Protein AF-A0A847NX19-F1 (afdb_monomer_lite)

Foldseek 3Di:
DVVVLVVLVVVLLVLVLVLLLDQFPLSVLQSQLVSQLSVLCNLVVPDPDDDPVNPVSSVCSNCVRNPVVSVVVVVVVVVPPPPTGDPPPVDSVVSSVVSVVVVVVVVVVD

Sequence (110 aa):
MTNIINTLLVLILVLNFFSLGSSRIQSIIHTVAIQGVLLGFLPLLVHSHLNIWLLLASLTAIVIKGILIPNMMSRALRNVQIKKEVEPLIGIMPSLILGAIATTFALLFT

Secondary structure (DSSP, 8-state):
-HHHHHHHHHHHHHHHHHHHT---HHHHHHHHHHHHHHHHHHHHHH-SS--HHHHHHHHHHIIIIIIIHHHHHHHHHHH--S-S----SS-HHHHHHHHHHHHHHHHHT-

Structure (mmCIF, N/CA/C/O backbone):
data_AF-A0A847NX19-F1
#
_entry.id   AF-A0A847NX19-F1
#
loop_
_atom_site.group_PDB
_atom_site.id
_atom_site.type_symbol
_atom_site.label_atom_id
_atom_site.label_alt_id
_atom_site.label_comp_id
_atom_site.label_asym_id
_atom_site.label_entity_id
_atom_site.label_seq_id
_atom_site.pdbx_PDB_ins_code
_atom_site.Cartn_x
_atom_site.Cartn_y
_atom_site.Cartn_z
_atom_site.occupancy
_atom_site.B_iso_or_equiv
_atom_site.auth_seq_id
_atom_site.auth_comp_id
_atom_site.auth_asym_id
_atom_site.auth_atom_id
_atom_site.pdbx_PDB_model_num
ATOM 1 N N . MET A 1 1 ? 10.680 7.748 -17.659 1.00 58.81 1 MET A N 1
ATOM 2 C CA . MET A 1 1 ? 10.408 6.542 -16.842 1.00 58.81 1 MET A CA 1
ATOM 3 C C . MET A 1 1 ? 10.471 6.839 -15.346 1.00 58.81 1 MET A C 1
ATOM 5 O O . MET A 1 1 ? 9.568 6.436 -14.630 1.00 58.81 1 MET A O 1
ATOM 9 N N . THR A 1 2 ? 11.445 7.624 -14.877 1.00 73.56 2 THR A N 1
ATOM 10 C CA . THR A 1 2 ? 11.564 8.061 -13.470 1.00 73.56 2 THR A CA 1
ATOM 11 C C . THR A 1 2 ? 10.356 8.847 -12.941 1.00 73.56 2 THR A C 1
ATOM 13 O O . THR A 1 2 ? 9.921 8.593 -11.826 1.00 73.56 2 THR A O 1
ATOM 16 N N . ASN A 1 3 ? 9.743 9.727 -13.745 1.00 81.06 3 ASN A N 1
ATOM 17 C CA . ASN A 1 3 ? 8.560 10.492 -13.310 1.00 81.06 3 ASN A CA 1
ATOM 18 C C . ASN A 1 3 ? 7.369 9.600 -12.924 1.00 81.06 3 ASN A C 1
ATOM 20 O O . ASN A 1 3 ? 6.742 9.835 -11.900 1.00 81.06 3 ASN A O 1
ATOM 24 N N . ILE A 1 4 ? 7.091 8.547 -13.699 1.00 82.88 4 ILE A N 1
ATOM 25 C CA . ILE A 1 4 ? 5.994 7.604 -13.420 1.00 82.88 4 ILE A CA 1
ATOM 26 C C . ILE A 1 4 ? 6.262 6.801 -12.145 1.00 82.88 4 ILE A C 1
ATOM 28 O O . ILE A 1 4 ? 5.353 6.610 -11.342 1.00 82.88 4 ILE A O 1
ATOM 32 N N . ILE A 1 5 ? 7.512 6.382 -11.934 1.00 84.00 5 ILE A N 1
ATOM 33 C CA . ILE A 1 5 ? 7.937 5.694 -10.711 1.00 84.00 5 ILE A CA 1
ATOM 34 C C . ILE A 1 5 ? 7.763 6.613 -9.497 1.00 84.00 5 ILE A C 1
ATOM 36 O O . ILE A 1 5 ? 7.155 6.205 -8.512 1.00 84.00 5 ILE A O 1
ATOM 40 N N . ASN A 1 6 ? 8.209 7.869 -9.589 1.00 86.25 6 ASN A N 1
ATOM 41 C CA . ASN A 1 6 ? 8.060 8.845 -8.510 1.00 86.25 6 ASN A CA 1
ATOM 42 C C . ASN A 1 6 ? 6.585 9.121 -8.195 1.00 86.25 6 ASN A C 1
ATOM 44 O O . ASN A 1 6 ? 6.200 9.095 -7.030 1.00 86.25 6 ASN A O 1
ATOM 48 N N . THR A 1 7 ? 5.734 9.313 -9.209 1.00 86.81 7 THR A N 1
ATOM 49 C CA . THR A 1 7 ? 4.286 9.478 -9.006 1.00 86.81 7 THR A CA 1
ATOM 50 C C . THR A 1 7 ? 3.667 8.258 -8.326 1.00 86.81 7 THR A C 1
ATOM 52 O O . THR A 1 7 ? 2.855 8.414 -7.418 1.00 86.81 7 THR A O 1
ATOM 55 N N . LEU A 1 8 ? 4.065 7.045 -8.721 1.00 87.81 8 LEU A N 1
ATOM 56 C CA . LEU A 1 8 ? 3.566 5.809 -8.123 1.00 87.81 8 LEU A CA 1
ATOM 57 C C . LEU A 1 8 ? 4.009 5.663 -6.660 1.00 87.81 8 LEU A C 1
ATOM 59 O O . LEU A 1 8 ? 3.192 5.313 -5.812 1.00 87.81 8 LEU A O 1
ATOM 63 N N . LEU A 1 9 ? 5.266 5.985 -6.345 1.00 87.69 9 LEU A N 1
ATOM 64 C CA . LEU A 1 9 ? 5.782 5.981 -4.973 1.00 87.69 9 LEU A CA 1
ATOM 65 C C . LEU A 1 9 ? 5.070 7.016 -4.094 1.00 87.69 9 LEU A C 1
ATOM 67 O O . LEU A 1 9 ? 4.661 6.683 -2.983 1.00 87.69 9 LEU A O 1
ATOM 71 N N . VAL A 1 10 ? 4.848 8.233 -4.601 1.00 89.00 10 VAL A N 1
ATOM 72 C CA . VAL A 1 10 ? 4.068 9.264 -3.896 1.00 89.00 10 VAL A CA 1
ATOM 73 C C . VAL A 1 10 ? 2.632 8.793 -3.665 1.00 89.00 10 VAL A C 1
ATOM 75 O O . VAL A 1 10 ? 2.107 8.952 -2.567 1.00 89.00 10 VAL A O 1
ATOM 78 N N . LEU A 1 11 ? 2.001 8.154 -4.655 1.00 88.44 11 LEU A N 1
ATOM 79 C CA . LEU A 1 11 ? 0.655 7.602 -4.506 1.00 88.44 11 LEU A CA 1
ATOM 80 C C . LEU A 1 11 ? 0.605 6.509 -3.428 1.00 88.44 11 LEU A C 1
ATOM 82 O O . LEU A 1 11 ? -0.288 6.521 -2.583 1.00 88.44 11 LEU A O 1
ATOM 86 N N . ILE A 1 12 ? 1.576 5.591 -3.414 1.00 88.81 12 ILE A N 1
ATOM 87 C CA . ILE A 1 12 ? 1.699 4.553 -2.378 1.00 88.81 12 ILE A CA 1
ATOM 88 C C . ILE A 1 12 ? 1.889 5.189 -0.997 1.00 88.81 12 ILE A C 1
ATOM 90 O O . ILE A 1 12 ? 1.268 4.758 -0.026 1.00 88.81 12 ILE A O 1
ATOM 94 N N . LEU A 1 13 ? 2.705 6.237 -0.902 1.00 89.94 13 LEU A N 1
ATOM 95 C CA . LEU A 1 13 ? 2.924 6.982 0.333 1.00 89.94 13 LEU A CA 1
ATOM 96 C C . LEU A 1 13 ? 1.616 7.612 0.828 1.00 89.94 13 LEU A C 1
ATOM 98 O O . LEU A 1 13 ? 1.238 7.387 1.974 1.00 89.94 13 LEU A O 1
ATOM 102 N N . VAL A 1 14 ? 0.855 8.292 -0.034 1.00 87.88 14 VAL A N 1
ATOM 103 C CA . VAL A 1 14 ? -0.465 8.851 0.318 1.00 87.88 14 VAL A CA 1
ATOM 104 C C . VAL A 1 14 ? -1.436 7.761 0.786 1.00 87.88 14 VAL A C 1
ATOM 106 O O . VAL A 1 14 ? -2.130 7.945 1.787 1.00 87.88 14 VAL A O 1
ATOM 109 N N . LEU A 1 15 ? -1.455 6.599 0.123 1.00 86.62 15 LEU A N 1
ATOM 110 C CA . LEU A 1 15 ? -2.277 5.460 0.543 1.00 86.62 15 LEU A CA 1
ATOM 111 C C . LEU A 1 15 ? -1.883 4.944 1.940 1.00 86.62 15 LEU A C 1
ATOM 113 O O . LEU A 1 15 ? -2.754 4.489 2.680 1.00 86.62 15 LEU A O 1
ATOM 117 N N . ASN A 1 16 ? -0.610 5.033 2.338 1.00 86.50 16 ASN A N 1
ATOM 118 C CA . ASN A 1 16 ? -0.184 4.670 3.693 1.00 86.50 16 ASN A CA 1
ATOM 119 C C . ASN A 1 16 ? -0.740 5.634 4.746 1.00 86.50 16 ASN A C 1
ATOM 121 O O . ASN A 1 16 ? -1.300 5.181 5.744 1.00 86.50 16 ASN A O 1
ATOM 125 N N . PHE A 1 17 ? -0.688 6.945 4.501 1.00 85.75 17 PHE A N 1
ATOM 126 C CA . PHE A 1 17 ? -1.312 7.929 5.396 1.00 85.75 17 PHE A CA 1
ATOM 127 C C . PHE A 1 17 ? -2.830 7.754 5.476 1.00 85.75 17 PHE A C 1
ATOM 129 O O . PHE A 1 17 ? -3.401 7.822 6.564 1.00 85.75 17 PHE A O 1
ATOM 136 N N . PHE A 1 18 ? -3.484 7.454 4.351 1.00 83.50 18 PHE A N 1
ATOM 137 C CA . PHE A 1 18 ? -4.914 7.143 4.332 1.00 83.50 18 PHE A CA 1
ATOM 138 C C . PHE A 1 18 ? -5.245 5.904 5.176 1.00 83.50 18 PHE A C 1
ATOM 140 O O . PHE A 1 18 ? -6.234 5.892 5.909 1.00 83.50 18 PHE A O 1
ATOM 147 N N . SER A 1 19 ? -4.392 4.878 5.123 1.00 81.94 19 SER A N 1
ATOM 148 C CA . SER A 1 19 ? -4.540 3.679 5.947 1.00 81.94 19 SER A CA 1
ATOM 149 C C . SER A 1 19 ? -4.391 3.973 7.444 1.00 81.94 19 SER A C 1
ATOM 151 O O . SER A 1 19 ? -5.139 3.405 8.233 1.00 81.94 19 SER A O 1
ATOM 153 N N . LEU A 1 20 ? -3.469 4.859 7.840 1.00 81.75 20 LEU A N 1
ATOM 154 C CA . LEU A 1 20 ? -3.292 5.288 9.239 1.00 81.75 20 LEU A CA 1
ATOM 155 C C . LEU A 1 20 ? -4.481 6.118 9.746 1.00 81.75 20 LEU A C 1
ATOM 157 O O . LEU A 1 20 ? -4.860 6.027 10.911 1.00 81.75 20 LEU A O 1
ATOM 161 N N . GLY A 1 21 ? -5.093 6.907 8.858 1.00 77.62 21 GLY A N 1
ATOM 162 C CA . GLY A 1 21 ? -6.286 7.704 9.147 1.00 77.62 21 GLY A CA 1
ATOM 163 C C . GLY A 1 21 ? -7.585 6.898 9.261 1.00 77.62 21 GLY A C 1
ATOM 164 O O . GLY A 1 21 ? -8.608 7.447 9.670 1.00 77.62 21 GLY A O 1
ATOM 165 N N . SER A 1 22 ? -7.580 5.614 8.886 1.00 77.56 22 SER A N 1
ATOM 166 C CA . SER A 1 22 ? -8.784 4.786 8.833 1.00 77.56 22 SER A CA 1
ATOM 167 C C . SER A 1 22 ? -8.899 3.859 10.041 1.00 77.56 22 SER A C 1
ATOM 169 O O . SER A 1 22 ? -8.088 2.963 10.230 1.00 77.56 22 SER A O 1
ATOM 171 N N . SER A 1 23 ? -9.974 3.986 10.820 1.00 69.12 23 SER A N 1
ATOM 172 C CA . SER A 1 23 ? -10.276 3.058 11.929 1.00 69.12 23 SER A CA 1
ATOM 173 C C . SER A 1 23 ? -10.926 1.746 11.474 1.00 69.12 23 SER A C 1
ATOM 175 O O . SER A 1 23 ? -11.217 0.867 12.283 1.00 69.12 23 SER A O 1
ATOM 177 N N . ARG A 1 24 ? -11.210 1.595 10.175 1.00 74.19 24 ARG A N 1
ATOM 178 C CA . ARG A 1 24 ? -11.916 0.425 9.641 1.00 74.19 24 ARG A CA 1
ATOM 179 C C . ARG A 1 24 ? -10.917 -0.548 9.035 1.00 74.19 24 ARG A C 1
ATOM 181 O O . ARG A 1 24 ? -10.393 -0.304 7.950 1.00 74.19 24 ARG A O 1
ATOM 188 N N . ILE A 1 25 ? -10.765 -1.712 9.665 1.00 73.12 25 ILE A N 1
ATOM 189 C CA . ILE A 1 25 ? -9.904 -2.810 9.185 1.00 73.12 25 ILE A CA 1
ATOM 190 C C . ILE A 1 25 ? -10.191 -3.150 7.716 1.00 73.12 25 ILE A C 1
ATOM 192 O O . ILE A 1 25 ? -9.277 -3.374 6.932 1.00 73.12 25 ILE A O 1
ATOM 196 N N . GLN A 1 26 ? -11.460 -3.125 7.303 1.00 74.62 26 GLN A N 1
ATOM 197 C CA . GLN A 1 26 ? -11.841 -3.429 5.923 1.00 74.62 26 GLN A CA 1
ATOM 198 C C . GLN A 1 26 ? -11.313 -2.396 4.909 1.00 74.62 26 GLN A C 1
ATOM 200 O O . GLN A 1 26 ? -10.921 -2.767 3.805 1.00 74.62 26 GLN A O 1
ATOM 205 N N . SER A 1 27 ? -11.246 -1.117 5.294 1.00 76.44 27 SER A N 1
ATOM 206 C CA . SER A 1 27 ? -10.668 -0.052 4.464 1.00 76.44 27 SER A CA 1
ATOM 207 C C . SER A 1 27 ? -9.149 -0.192 4.362 1.00 76.44 27 SER A C 1
ATOM 209 O O . SER A 1 27 ? -8.583 -0.008 3.285 1.00 76.44 27 SER A O 1
ATOM 211 N N . ILE A 1 28 ? -8.496 -0.574 5.463 1.00 79.62 28 ILE A N 1
ATOM 212 C CA . ILE A 1 28 ? -7.059 -0.868 5.505 1.00 79.62 28 ILE A CA 1
ATOM 213 C C . ILE A 1 28 ? -6.734 -2.044 4.576 1.00 79.62 28 ILE A C 1
ATOM 215 O O . ILE A 1 28 ? -5.861 -1.923 3.723 1.00 79.62 28 ILE A O 1
ATOM 219 N N . ILE A 1 29 ? -7.488 -3.147 4.663 1.00 81.50 29 ILE A N 1
ATOM 220 C CA . ILE A 1 29 ? -7.299 -4.332 3.810 1.00 81.50 29 ILE A CA 1
ATOM 221 C C . ILE A 1 29 ? -7.390 -3.965 2.322 1.00 81.50 29 ILE A C 1
ATOM 223 O O . ILE A 1 29 ? -6.520 -4.354 1.545 1.00 81.50 29 ILE A O 1
ATOM 227 N N . HIS A 1 30 ? -8.404 -3.193 1.916 1.00 82.44 30 HIS A N 1
ATOM 228 C CA . HIS A 1 30 ? -8.536 -2.751 0.524 1.00 82.44 30 HIS A CA 1
ATOM 229 C C . HIS A 1 30 ? -7.395 -1.824 0.088 1.00 82.44 30 HIS A C 1
ATOM 231 O O . HIS A 1 30 ? -6.867 -1.976 -1.012 1.00 82.44 30 HIS A O 1
ATOM 237 N N . THR A 1 31 ? -6.987 -0.896 0.954 1.00 83.88 31 THR A N 1
ATOM 238 C CA . THR A 1 31 ? -5.888 0.039 0.671 1.00 83.88 31 THR A CA 1
ATOM 239 C C . THR A 1 31 ? -4.569 -0.711 0.477 1.00 83.88 31 THR A C 1
ATOM 241 O O . THR A 1 31 ? -3.863 -0.479 -0.503 1.00 83.88 31 THR A O 1
ATOM 244 N N . VAL A 1 32 ? -4.268 -1.675 1.351 1.00 83.12 32 VAL A N 1
ATOM 245 C CA . VAL A 1 32 ? -3.071 -2.523 1.265 1.00 83.12 32 VAL A CA 1
ATOM 246 C C . VAL A 1 32 ? -3.117 -3.443 0.043 1.00 83.12 32 VAL A C 1
ATOM 248 O O . VAL A 1 32 ? -2.086 -3.640 -0.598 1.00 83.12 32 VAL A O 1
ATOM 251 N N . ALA A 1 33 ? -4.291 -3.962 -0.335 1.00 85.69 33 ALA A N 1
ATOM 252 C CA . ALA A 1 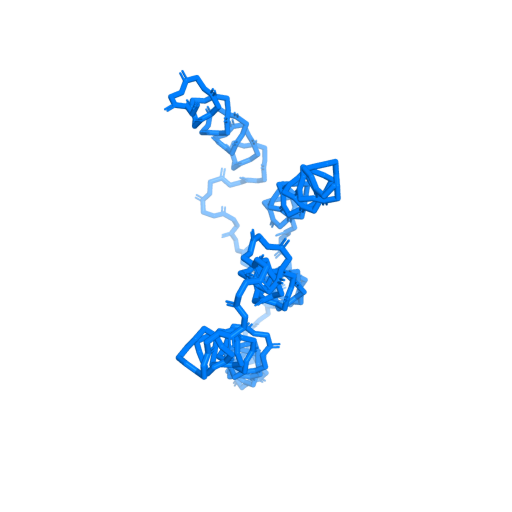33 ? -4.450 -4.752 -1.557 1.00 85.69 33 ALA A CA 1
ATOM 253 C C . ALA A 1 33 ? -4.080 -3.935 -2.805 1.00 85.69 33 ALA A C 1
ATOM 255 O O . ALA A 1 33 ? -3.271 -4.376 -3.621 1.00 85.69 33 ALA A O 1
ATOM 256 N N . ILE A 1 34 ? -4.619 -2.715 -2.914 1.00 85.06 34 ILE A N 1
ATOM 257 C CA . ILE A 1 34 ? -4.322 -1.789 -4.014 1.00 85.06 34 ILE A CA 1
ATOM 258 C C . ILE A 1 34 ? -2.824 -1.459 -4.038 1.00 85.06 34 ILE A C 1
ATOM 260 O O . ILE A 1 34 ? -2.192 -1.553 -5.091 1.00 85.06 34 ILE A O 1
ATOM 264 N N . GLN A 1 35 ? -2.228 -1.154 -2.880 1.00 86.44 35 GLN A N 1
ATOM 265 C CA . GLN A 1 35 ? -0.786 -0.917 -2.776 1.00 86.44 35 GLN A CA 1
ATOM 266 C C . GLN A 1 35 ? 0.046 -2.136 -3.195 1.00 86.44 35 GLN A C 1
ATOM 268 O O . GLN A 1 35 ? 1.059 -1.978 -3.871 1.00 86.44 35 GLN A O 1
ATOM 273 N N . GLY A 1 36 ? -0.367 -3.348 -2.820 1.00 84.31 36 GLY A N 1
ATOM 274 C CA . GLY A 1 36 ? 0.315 -4.589 -3.183 1.00 84.31 36 GLY A CA 1
ATOM 275 C C . GLY A 1 36 ? 0.368 -4.808 -4.693 1.00 84.31 36 GLY A C 1
ATOM 276 O O . GLY A 1 36 ? 1.411 -5.193 -5.220 1.00 84.31 36 GLY A O 1
ATOM 277 N N . VAL A 1 37 ? -0.726 -4.496 -5.393 1.00 86.31 37 VAL A N 1
ATOM 278 C CA . VAL A 1 37 ? -0.777 -4.529 -6.860 1.00 86.31 37 VAL A CA 1
ATOM 279 C C . VAL A 1 37 ? 0.149 -3.463 -7.455 1.00 86.31 37 VAL A C 1
ATOM 281 O O . VAL A 1 37 ? 0.999 -3.796 -8.276 1.00 86.31 37 VAL A O 1
ATOM 284 N N . LEU A 1 38 ? 0.043 -2.207 -7.002 1.00 84.88 38 LEU A N 1
ATOM 285 C CA . LEU A 1 38 ? 0.887 -1.092 -7.464 1.00 84.88 38 LEU A CA 1
ATOM 286 C C . LEU A 1 38 ? 2.386 -1.396 -7.304 1.00 84.88 38 LEU A C 1
ATOM 288 O O . LEU A 1 38 ? 3.156 -1.241 -8.250 1.00 84.88 38 LEU A O 1
ATOM 292 N N . LEU A 1 39 ? 2.797 -1.882 -6.129 1.00 84.31 39 LEU A N 1
ATOM 293 C CA . LEU A 1 39 ? 4.182 -2.266 -5.844 1.00 84.31 39 LEU A CA 1
ATOM 294 C C . LEU A 1 39 ? 4.641 -3.458 -6.678 1.00 84.31 39 LEU A C 1
ATOM 296 O O . LEU A 1 39 ? 5.798 -3.512 -7.078 1.00 84.31 39 LEU A O 1
ATOM 300 N N . GLY A 1 40 ? 3.748 -4.404 -6.956 1.00 83.50 40 GLY A N 1
ATOM 301 C CA . GLY A 1 40 ? 4.048 -5.545 -7.804 1.00 83.50 40 GLY A CA 1
ATOM 302 C C . GLY A 1 40 ? 4.359 -5.154 -9.249 1.00 83.50 40 GLY A C 1
ATOM 303 O O . GLY A 1 40 ? 5.187 -5.807 -9.875 1.00 83.50 40 GLY A O 1
ATOM 304 N N . PHE A 1 41 ? 3.786 -4.063 -9.763 1.00 83.19 41 PHE A N 1
ATOM 305 C CA . PHE A 1 41 ? 4.118 -3.530 -11.091 1.00 83.19 41 PHE A CA 1
ATOM 306 C C . PHE A 1 41 ? 5.437 -2.745 -11.131 1.00 83.19 41 PHE A C 1
ATOM 308 O O . PHE A 1 41 ? 6.041 -2.628 -12.197 1.00 83.19 41 PHE A O 1
ATOM 315 N N . LEU A 1 42 ? 5.921 -2.240 -9.993 1.00 83.31 42 LEU A N 1
ATOM 316 C CA . LEU A 1 42 ? 7.128 -1.410 -9.911 1.00 83.31 42 LEU A CA 1
ATOM 317 C C . LEU A 1 42 ? 8.376 -2.046 -10.569 1.00 83.31 42 LEU A C 1
ATOM 319 O O . LEU A 1 42 ? 9.029 -1.360 -11.355 1.00 83.31 42 LEU A O 1
ATOM 323 N N . PRO A 1 43 ? 8.714 -3.335 -10.347 1.00 80.94 43 PRO A N 1
ATOM 324 C CA . PRO A 1 43 ? 9.899 -3.949 -10.944 1.00 80.94 43 PRO A CA 1
ATOM 325 C C . PRO A 1 43 ? 9.849 -3.972 -12.475 1.00 80.94 43 PRO A C 1
ATOM 327 O O . PRO A 1 43 ? 10.888 -3.793 -13.108 1.00 80.94 43 PRO A O 1
ATOM 330 N N . LEU A 1 44 ? 8.648 -4.133 -13.050 1.00 79.50 44 LEU A N 1
ATOM 331 C CA . LEU A 1 44 ? 8.406 -4.135 -14.498 1.00 79.50 44 LEU A CA 1
ATOM 332 C C . LEU A 1 44 ? 8.591 -2.743 -15.120 1.00 79.50 44 LEU A C 1
ATOM 334 O O . LEU A 1 44 ? 8.941 -2.636 -16.288 1.00 79.50 44 LEU A O 1
ATOM 338 N N . LEU A 1 45 ? 8.357 -1.682 -14.341 1.00 76.19 45 LEU A N 1
ATOM 339 C CA . LEU A 1 45 ? 8.539 -0.287 -14.760 1.00 7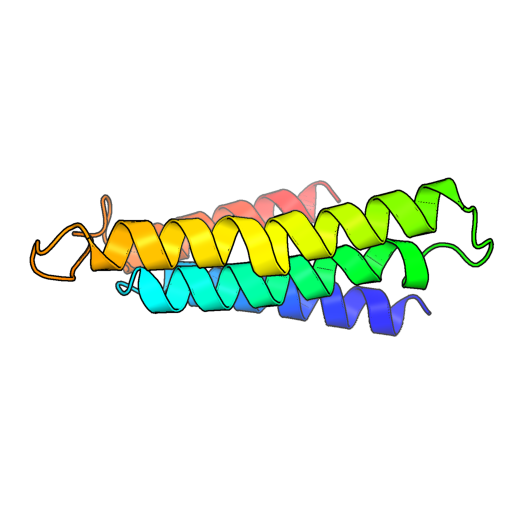6.19 45 LEU A CA 1
ATOM 340 C C . LEU A 1 45 ? 9.993 0.190 -14.610 1.00 76.19 45 LEU A C 1
ATOM 342 O O . LEU A 1 45 ? 10.416 1.097 -15.323 1.00 76.19 45 LEU A O 1
ATOM 346 N N . VAL A 1 46 ? 10.741 -0.388 -13.664 1.00 77.25 46 VAL A N 1
ATOM 347 C CA . VAL A 1 46 ? 12.122 0.011 -13.338 1.00 77.25 46 VAL A CA 1
ATOM 348 C C . VAL A 1 46 ? 13.152 -0.666 -14.247 1.00 77.25 46 VAL A C 1
ATOM 350 O O . VAL A 1 46 ? 14.126 -0.025 -14.636 1.00 77.25 46 VAL A O 1
ATOM 353 N N . HIS A 1 47 ? 12.962 -1.940 -14.604 1.00 74.50 47 HIS A N 1
ATOM 354 C CA . HIS A 1 47 ? 13.938 -2.692 -15.398 1.00 74.50 47 HIS A CA 1
ATOM 355 C C . HIS A 1 47 ? 13.482 -2.834 -16.854 1.00 74.50 47 HIS A C 1
ATOM 357 O O . HIS A 1 47 ? 12.492 -3.504 -17.132 1.00 74.50 47 HIS A O 1
ATOM 363 N N . SER A 1 48 ? 14.251 -2.285 -17.802 1.00 63.91 48 SER A N 1
ATOM 364 C CA . SER A 1 48 ? 13.984 -2.453 -19.244 1.00 63.91 48 SER A CA 1
ATOM 365 C C . SER A 1 48 ? 14.222 -3.881 -19.753 1.00 63.91 48 SER A C 1
ATOM 367 O O . SER A 1 48 ? 13.700 -4.256 -20.800 1.00 63.91 48 SER A O 1
ATOM 369 N N . HIS A 1 49 ? 15.006 -4.692 -19.033 1.00 72.81 49 HIS A N 1
ATOM 370 C CA . HIS A 1 49 ? 15.247 -6.091 -19.382 1.00 72.81 49 HIS A CA 1
ATOM 371 C C . HIS A 1 49 ? 14.285 -7.000 -18.617 1.00 72.81 49 HIS A C 1
ATOM 373 O O . HIS A 1 49 ? 14.458 -7.264 -17.426 1.00 72.81 49 HIS A O 1
ATOM 379 N N . LEU A 1 50 ? 13.271 -7.494 -19.325 1.00 71.88 50 LEU A N 1
ATOM 380 C CA . LEU A 1 50 ? 12.303 -8.443 -18.788 1.00 71.88 50 LEU A CA 1
ATOM 381 C C . LEU A 1 50 ? 12.955 -9.824 -18.645 1.00 71.88 50 LEU A C 1
ATOM 383 O O . LEU A 1 50 ? 13.008 -10.609 -19.588 1.00 71.88 50 LEU A O 1
ATOM 387 N N . ASN A 1 51 ? 13.467 -10.113 -17.450 1.00 82.56 51 ASN A N 1
ATOM 388 C CA . ASN A 1 51 ? 13.917 -11.451 -17.082 1.00 82.56 51 ASN A CA 1
ATOM 389 C C . ASN A 1 51 ? 12.720 -12.279 -16.584 1.00 82.56 51 ASN A C 1
ATOM 391 O O . ASN A 1 51 ? 11.864 -11.760 -15.863 1.00 82.56 51 ASN A O 1
ATOM 395 N N . ILE A 1 52 ? 12.680 -13.574 -16.913 1.00 83.50 52 ILE A N 1
ATOM 396 C CA . ILE A 1 52 ? 11.610 -14.493 -16.491 1.00 83.50 52 ILE A CA 1
ATOM 397 C C . ILE A 1 52 ? 11.444 -14.480 -14.962 1.00 83.50 52 ILE A C 1
ATOM 399 O O . ILE A 1 52 ? 10.328 -14.489 -14.451 1.00 83.50 52 ILE A O 1
ATOM 403 N N . TRP A 1 53 ? 12.559 -14.357 -14.234 1.00 84.12 53 TRP A N 1
ATOM 404 C CA . TRP A 1 53 ? 12.597 -14.269 -12.774 1.00 84.12 53 TRP A CA 1
ATOM 405 C C . TRP A 1 53 ? 11.941 -12.997 -12.237 1.00 84.12 53 TRP A C 1
ATOM 407 O O . TRP A 1 53 ? 11.240 -13.044 -11.230 1.00 84.12 53 TRP A O 1
ATOM 417 N N . LEU A 1 54 ? 12.128 -11.867 -12.925 1.00 83.75 54 LEU A N 1
ATOM 418 C CA . LEU A 1 54 ? 11.532 -10.587 -12.547 1.00 83.75 54 LEU A CA 1
ATOM 419 C C . LEU A 1 54 ? 10.016 -10.613 -12.757 1.00 83.75 54 LEU A C 1
ATOM 421 O O . LEU A 1 54 ? 9.261 -10.150 -11.902 1.00 83.75 54 LEU A O 1
ATOM 425 N N . LEU A 1 55 ? 9.577 -11.207 -13.872 1.00 84.62 55 LEU A N 1
ATOM 426 C CA . LEU A 1 55 ? 8.164 -11.415 -14.165 1.00 84.62 55 LEU A CA 1
ATOM 427 C C . LEU A 1 55 ? 7.519 -12.305 -13.095 1.00 84.62 55 LEU A C 1
ATOM 429 O O . LEU A 1 55 ? 6.473 -11.952 -12.561 1.00 84.62 55 LEU A O 1
ATOM 433 N N . LEU A 1 56 ? 8.174 -13.415 -12.737 1.00 87.69 56 LEU A N 1
ATOM 434 C CA . LEU A 1 56 ? 7.689 -14.352 -11.723 1.00 87.69 56 LEU A CA 1
ATOM 435 C C . LEU A 1 56 ? 7.610 -13.705 -10.333 1.00 87.69 56 LEU A C 1
ATOM 437 O O . LEU A 1 56 ? 6.622 -13.902 -9.627 1.00 87.69 56 LEU A O 1
ATOM 441 N N . ALA A 1 57 ? 8.614 -12.905 -9.957 1.00 85.69 57 ALA A N 1
ATOM 442 C CA . ALA A 1 57 ? 8.655 -12.164 -8.695 1.00 85.69 57 ALA A CA 1
ATOM 443 C C . ALA A 1 57 ? 7.564 -11.080 -8.619 1.00 85.69 57 ALA A C 1
ATOM 445 O O . ALA A 1 57 ? 6.886 -10.939 -7.602 1.00 85.69 57 ALA A O 1
ATOM 446 N N . SER A 1 58 ? 7.352 -10.342 -9.712 1.00 86.31 58 SER A N 1
ATOM 447 C CA . SER A 1 58 ? 6.274 -9.356 -9.839 1.00 86.31 58 SER A CA 1
ATOM 448 C C . SER A 1 58 ? 4.897 -10.018 -9.721 1.00 86.31 58 SER A C 1
ATOM 450 O O . SER A 1 58 ? 4.080 -9.609 -8.895 1.00 86.31 58 SER A O 1
ATOM 452 N N . LEU A 1 59 ? 4.664 -11.108 -10.460 1.00 88.19 59 LEU A N 1
ATOM 453 C CA . LEU A 1 59 ? 3.417 -11.876 -10.409 1.00 88.19 59 LEU A CA 1
ATOM 454 C C . LEU A 1 59 ? 3.146 -12.437 -9.015 1.00 88.19 59 LEU A C 1
ATOM 456 O O . LEU A 1 59 ? 2.038 -12.295 -8.504 1.00 88.19 59 LEU A O 1
ATOM 460 N N . THR A 1 60 ? 4.148 -13.038 -8.373 1.00 87.50 60 THR A N 1
ATOM 461 C CA . THR A 1 60 ? 3.987 -13.562 -7.009 1.00 87.50 60 THR A CA 1
ATOM 462 C C . THR A 1 60 ? 3.704 -12.449 -6.008 1.00 87.50 60 THR A C 1
ATOM 464 O O . THR A 1 60 ? 2.805 -12.613 -5.186 1.00 87.50 60 THR A O 1
ATOM 467 N N . ALA A 1 61 ? 4.371 -11.295 -6.098 1.00 86.94 61 ALA A N 1
ATOM 468 C CA . ALA A 1 61 ? 4.066 -10.146 -5.247 1.00 86.94 61 ALA A CA 1
ATOM 469 C C . ALA A 1 61 ? 2.614 -9.664 -5.421 1.00 86.94 61 ALA A C 1
ATOM 471 O O . ALA A 1 61 ? 1.922 -9.458 -4.420 1.00 86.94 61 ALA A O 1
ATOM 472 N N . ILE A 1 62 ? 2.130 -9.552 -6.665 1.00 87.81 62 ILE A N 1
ATOM 473 C CA . ILE A 1 62 ? 0.746 -9.152 -6.970 1.00 87.81 62 ILE A CA 1
ATOM 474 C C . ILE A 1 62 ? -0.245 -10.183 -6.430 1.00 87.81 62 ILE A C 1
ATOM 476 O O . ILE A 1 62 ? -1.206 -9.823 -5.752 1.00 87.81 62 ILE A O 1
ATOM 480 N N . VAL A 1 63 ? -0.016 -11.470 -6.691 1.00 89.50 63 VAL A N 1
ATOM 481 C CA . VAL A 1 63 ? -0.916 -12.544 -6.253 1.00 89.50 63 VAL A CA 1
ATOM 482 C C . VAL A 1 63 ? -0.962 -12.613 -4.730 1.00 89.50 63 VAL A C 1
ATOM 484 O O . VAL A 1 63 ? -2.045 -12.682 -4.154 1.00 89.50 63 VAL A O 1
ATOM 487 N N . ILE A 1 64 ? 0.185 -12.540 -4.056 1.00 87.81 64 ILE A N 1
ATOM 488 C CA . ILE A 1 64 ? 0.254 -12.664 -2.600 1.00 87.81 64 ILE A CA 1
ATOM 489 C C . ILE A 1 64 ? -0.331 -11.422 -1.921 1.00 87.81 64 ILE A C 1
ATOM 491 O O . ILE A 1 64 ? -1.283 -11.543 -1.151 1.00 87.81 64 ILE A O 1
ATOM 495 N N . LYS A 1 65 ? 0.202 -10.225 -2.200 1.00 83.56 65 LYS A N 1
ATOM 496 C CA . LYS A 1 65 ? -0.210 -8.992 -1.505 1.00 83.56 65 LYS A CA 1
ATOM 497 C C . LYS A 1 65 ? -1.506 -8.396 -2.041 1.00 83.56 65 LYS A C 1
ATOM 499 O O . LYS A 1 65 ? -2.263 -7.823 -1.267 1.00 83.56 65 LYS A O 1
ATOM 504 N N . GLY A 1 66 ? -1.761 -8.517 -3.340 1.00 82.62 66 GLY A N 1
ATOM 505 C CA . GLY A 1 66 ? -2.943 -7.945 -3.979 1.00 82.62 66 GLY A CA 1
ATOM 506 C C . GLY A 1 66 ? -4.194 -8.809 -3.844 1.00 82.62 66 GLY A C 1
ATOM 507 O O . GLY A 1 66 ? -5.297 -8.270 -3.830 1.00 82.62 66 GLY A O 1
ATOM 508 N N . ILE A 1 67 ? -4.046 -10.135 -3.723 1.00 83.38 67 ILE A N 1
ATOM 509 C CA . ILE A 1 67 ? -5.187 -11.060 -3.780 1.00 83.38 67 ILE A CA 1
ATOM 510 C C . ILE A 1 67 ? -5.228 -11.995 -2.572 1.00 83.38 67 ILE A C 1
ATOM 512 O O . ILE A 1 67 ? -6.246 -12.042 -1.883 1.00 83.38 67 ILE A O 1
ATOM 516 N N . LEU A 1 68 ? -4.162 -12.748 -2.298 1.00 88.38 68 LEU A N 1
ATOM 517 C CA . LEU A 1 68 ? -4.177 -13.826 -1.308 1.00 88.38 68 LEU A CA 1
ATOM 518 C C . LEU A 1 68 ? -4.350 -13.288 0.120 1.00 88.38 68 LEU A C 1
ATOM 520 O O . LEU A 1 68 ? -5.336 -13.608 0.783 1.00 88.38 68 LEU A O 1
ATOM 524 N N . ILE A 1 69 ? -3.431 -12.424 0.565 1.00 87.06 69 ILE A N 1
ATOM 525 C CA . ILE A 1 69 ? -3.441 -11.798 1.894 1.00 87.06 69 ILE A CA 1
ATOM 526 C C . ILE A 1 69 ? -4.758 -11.051 2.158 1.00 87.06 69 ILE A C 1
ATOM 528 O O . ILE A 1 69 ? -5.403 -11.348 3.168 1.00 87.06 69 ILE A O 1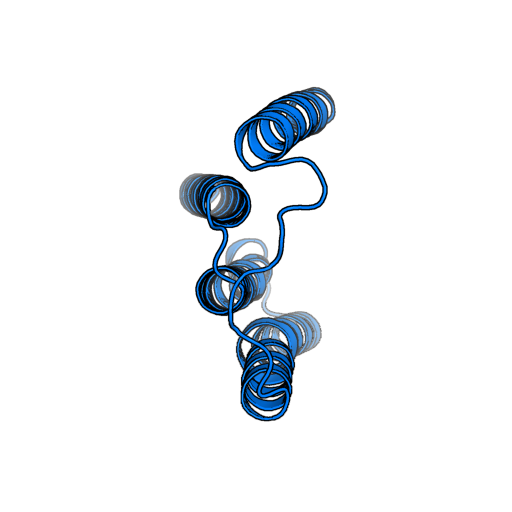
ATOM 532 N N . PRO A 1 70 ? -5.216 -10.127 1.289 1.00 84.12 70 PRO A N 1
ATOM 533 C CA . PRO A 1 70 ? -6.435 -9.375 1.557 1.00 84.12 70 PRO A CA 1
ATOM 534 C C . PRO A 1 70 ? -7.689 -10.251 1.542 1.00 84.12 70 PRO A C 1
ATOM 536 O O . PRO A 1 70 ? -8.575 -10.035 2.368 1.00 84.12 70 PRO A O 1
ATOM 539 N N . ASN A 1 71 ? -7.768 -11.282 0.690 1.00 84.88 71 ASN A N 1
ATOM 540 C CA . ASN A 1 71 ? -8.887 -12.227 0.734 1.00 84.88 71 ASN A CA 1
ATOM 541 C C . ASN A 1 71 ? -8.887 -13.058 2.015 1.00 84.88 71 ASN A C 1
ATOM 543 O O . ASN A 1 71 ? -9.946 -13.250 2.611 1.00 84.88 71 ASN A O 1
ATOM 547 N N . MET A 1 72 ? -7.725 -13.545 2.455 1.00 85.38 72 MET A N 1
ATOM 548 C CA . MET A 1 72 ? -7.611 -14.288 3.710 1.00 85.38 72 MET A CA 1
ATOM 549 C C . MET A 1 72 ? -7.993 -13.412 4.901 1.00 85.38 72 MET A C 1
ATOM 551 O O . MET A 1 72 ? -8.814 -13.831 5.711 1.00 85.38 72 MET A O 1
ATOM 555 N N . MET A 1 73 ? -7.475 -12.182 4.968 1.00 84.12 73 MET A N 1
ATOM 556 C CA . MET A 1 73 ? -7.829 -11.232 6.021 1.00 84.12 73 MET A CA 1
ATOM 557 C C . MET A 1 73 ? -9.310 -10.874 5.989 1.00 84.12 73 MET A C 1
ATOM 559 O O . MET A 1 73 ? -9.956 -10.939 7.023 1.00 84.12 73 MET A O 1
ATOM 563 N N . SER A 1 74 ? -9.880 -10.564 4.823 1.00 81.38 74 SER A N 1
ATOM 564 C CA . SER A 1 74 ? -11.306 -10.237 4.688 1.00 81.38 74 SER A CA 1
ATOM 565 C C . SER A 1 74 ? -12.206 -11.406 5.111 1.00 81.38 74 SER A C 1
ATOM 567 O O . SER A 1 74 ? -13.193 -11.215 5.824 1.00 81.38 74 SER A O 1
ATOM 569 N N . ARG A 1 75 ? -11.834 -12.642 4.748 1.00 82.56 75 ARG A N 1
ATOM 570 C CA . ARG A 1 75 ? -12.536 -13.861 5.181 1.00 82.56 75 ARG A CA 1
ATOM 571 C C . ARG A 1 75 ? -12.411 -14.090 6.684 1.00 82.56 75 ARG A C 1
ATOM 573 O O . ARG A 1 75 ? -13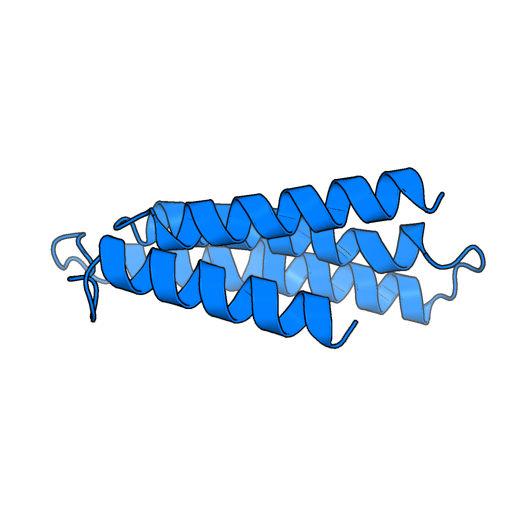.422 -14.339 7.333 1.00 82.56 75 ARG A O 1
ATOM 580 N N . ALA A 1 76 ? -11.207 -13.970 7.240 1.00 82.31 76 ALA A N 1
ATOM 581 C CA . ALA A 1 76 ? -10.975 -14.083 8.677 1.00 82.31 76 ALA A CA 1
ATOM 582 C C . ALA A 1 76 ? -11.791 -13.035 9.448 1.00 82.31 76 ALA A C 1
ATOM 584 O O . ALA A 1 76 ? -12.470 -13.370 10.415 1.00 82.31 76 ALA A O 1
ATOM 585 N N . LEU A 1 77 ? -11.821 -11.796 8.951 1.00 75.44 77 LEU A N 1
ATOM 586 C CA . LEU A 1 77 ? -12.588 -10.703 9.540 1.00 75.44 77 LEU A CA 1
ATOM 587 C C . LEU A 1 77 ? -14.098 -10.944 9.502 1.00 75.44 77 LEU A C 1
ATOM 589 O O . LEU A 1 77 ? -14.810 -10.540 10.412 1.00 75.44 77 LEU A O 1
ATOM 593 N N . ARG A 1 78 ? -14.601 -11.596 8.448 1.00 75.75 78 ARG A N 1
ATOM 594 C CA . ARG A 1 78 ? -16.021 -11.951 8.333 1.00 75.75 78 ARG A CA 1
ATOM 595 C C . ARG A 1 78 ? -16.432 -13.039 9.330 1.00 75.75 78 ARG A C 1
ATOM 597 O O . ARG A 1 78 ? -17.579 -13.039 9.765 1.00 75.75 78 ARG A O 1
ATOM 604 N N . ASN A 1 79 ? -15.519 -13.945 9.676 1.00 72.06 79 ASN A N 1
ATOM 605 C CA . ASN A 1 79 ? -15.782 -15.059 10.591 1.00 72.06 79 ASN A CA 1
ATOM 606 C C . ASN A 1 79 ? -15.722 -14.647 12.070 1.00 72.06 79 ASN A C 1
ATOM 608 O O . ASN A 1 79 ? -16.366 -15.270 12.909 1.00 72.06 79 ASN A O 1
ATOM 612 N N . VAL A 1 80 ? -14.992 -13.579 12.395 1.00 70.44 80 VAL A N 1
ATOM 613 C CA . VAL A 1 80 ? -14.944 -12.999 13.741 1.00 70.44 80 VAL A CA 1
ATOM 614 C C . VAL A 1 80 ? -16.103 -12.005 13.878 1.00 70.44 80 VAL A C 1
ATOM 616 O O . VAL A 1 80 ? -15.975 -10.831 13.552 1.00 70.44 80 VAL A O 1
ATOM 619 N N . GLN A 1 81 ? -17.269 -12.468 14.337 1.00 58.03 81 GLN A N 1
ATOM 620 C CA . GLN A 1 81 ? -18.494 -11.668 14.553 1.00 58.03 81 GLN A CA 1
ATOM 621 C C . GLN A 1 81 ? -18.387 -10.610 15.683 1.00 58.03 81 GLN A C 1
ATOM 623 O O . GLN A 1 81 ? -19.393 -10.225 16.277 1.00 58.03 81 GLN A O 1
ATOM 628 N N . ILE A 1 82 ? -17.190 -10.115 16.003 1.00 56.84 82 ILE A N 1
ATOM 629 C CA . ILE A 1 82 ? -16.991 -9.088 17.031 1.00 56.84 82 ILE A CA 1
ATOM 630 C C . ILE A 1 82 ? -17.147 -7.710 16.379 1.00 56.84 82 ILE A C 1
ATOM 632 O O . ILE A 1 82 ? -16.643 -7.460 15.282 1.00 56.84 82 ILE A O 1
ATOM 636 N N . LYS A 1 83 ? -17.923 -6.835 17.033 1.00 54.22 83 LYS A N 1
ATOM 637 C CA . LYS A 1 83 ? -18.300 -5.503 16.545 1.00 54.22 83 LYS A CA 1
ATOM 638 C C . LYS A 1 83 ? -17.074 -4.739 16.032 1.00 54.22 83 LYS A C 1
ATOM 640 O O . LYS A 1 83 ? -16.053 -4.618 16.695 1.00 54.22 83 LYS A O 1
ATOM 645 N N . LYS A 1 84 ? -17.223 -4.295 14.789 1.00 62.25 84 LYS A N 1
ATOM 646 C CA . LYS A 1 84 ? -16.198 -3.850 13.850 1.00 62.25 84 LYS A CA 1
ATOM 647 C C . LYS A 1 84 ? -15.603 -2.484 14.194 1.00 62.25 84 LYS A C 1
ATOM 649 O O . LYS A 1 84 ? -15.819 -1.551 13.435 1.00 62.25 84 LYS A O 1
ATOM 654 N N . GLU A 1 85 ? -14.819 -2.365 15.249 1.00 55.62 85 GLU A N 1
ATOM 655 C CA . GLU A 1 85 ? -13.918 -1.223 15.430 1.00 55.62 85 GLU A CA 1
ATOM 656 C C . GLU A 1 85 ? -12.626 -1.768 16.039 1.00 55.62 85 GLU A C 1
ATOM 658 O O . GLU A 1 85 ? -12.648 -2.354 17.117 1.00 55.62 85 GLU A O 1
ATOM 663 N N . VAL A 1 86 ? -11.498 -1.657 15.323 1.00 58.03 86 VAL A N 1
ATOM 664 C CA . VAL A 1 86 ? -10.205 -1.748 16.018 1.00 58.03 86 VAL A CA 1
ATOM 665 C C . VAL A 1 86 ? -10.187 -0.523 16.899 1.00 58.03 86 VAL A C 1
ATOM 667 O O . VAL A 1 86 ? -10.174 0.584 16.363 1.00 58.03 86 VAL A O 1
ATOM 670 N N . GLU A 1 87 ? -10.195 -0.707 18.214 1.00 56.62 87 GLU A N 1
ATOM 671 C CA . GLU A 1 87 ? -9.770 0.358 19.109 1.00 56.62 87 GLU A CA 1
ATOM 672 C C . GLU A 1 87 ? -8.340 0.712 18.681 1.00 56.62 87 GLU A C 1
ATOM 674 O O . GLU A 1 87 ? -7.446 -0.141 18.752 1.00 56.62 87 GLU A O 1
ATOM 679 N N . PRO A 1 88 ? -8.114 1.902 18.096 1.00 59.81 88 PRO A N 1
ATOM 680 C CA . PRO A 1 88 ? -6.794 2.258 17.617 1.00 59.81 88 PRO A CA 1
ATOM 681 C C . PRO A 1 88 ? -5.857 2.249 18.823 1.00 59.81 88 PRO A C 1
ATOM 683 O O . PRO A 1 88 ? -6.062 3.029 19.747 1.00 59.81 88 PRO A O 1
ATOM 686 N N . LEU A 1 89 ? -4.827 1.393 18.792 1.00 63.28 89 LEU A N 1
ATOM 687 C CA . LEU A 1 89 ? -3.929 1.132 19.931 1.00 63.28 89 LEU A CA 1
ATOM 688 C C . LEU A 1 89 ? -3.375 2.416 20.575 1.00 63.28 89 LEU A C 1
ATOM 690 O O . LEU A 1 89 ? -3.062 2.440 21.759 1.00 63.28 89 LEU A O 1
ATOM 694 N N . ILE A 1 90 ? -3.232 3.467 19.763 1.00 70.31 90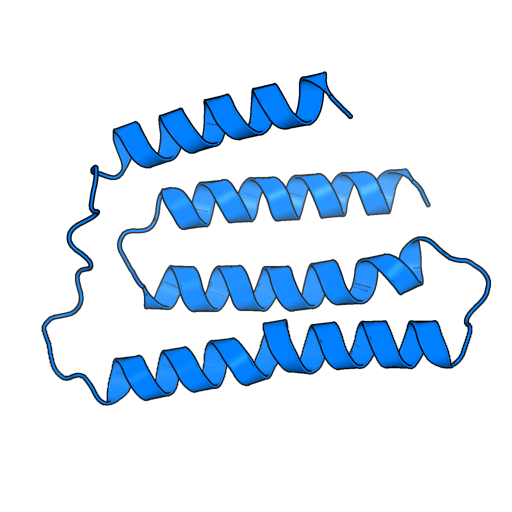 ILE A N 1
ATOM 695 C CA . ILE A 1 90 ? -2.669 4.766 20.141 1.00 70.31 90 ILE A CA 1
ATOM 696 C C . ILE A 1 90 ? -3.652 5.918 19.827 1.00 70.31 90 ILE A C 1
ATOM 698 O O . ILE A 1 90 ? -3.449 7.033 20.282 1.00 70.31 90 ILE A O 1
ATOM 702 N N . GLY A 1 91 ? -4.742 5.685 19.083 1.00 76.38 91 GLY A N 1
ATOM 703 C CA . GLY A 1 91 ? -5.576 6.742 18.482 1.00 76.38 91 GLY A CA 1
ATOM 704 C C . GLY A 1 91 ? -5.114 7.181 17.079 1.00 76.38 91 GLY A C 1
ATOM 705 O O . GLY A 1 91 ? -3.957 7.000 16.702 1.00 76.38 91 GLY A O 1
ATOM 706 N N . ILE A 1 92 ? -6.020 7.774 16.287 1.00 78.88 92 ILE A N 1
ATOM 707 C CA . ILE A 1 92 ? -5.758 8.182 14.886 1.00 78.88 92 ILE A CA 1
ATOM 708 C C . ILE A 1 92 ? -4.699 9.294 14.810 1.00 78.88 92 ILE A C 1
ATOM 710 O O . ILE A 1 92 ? -3.758 9.212 14.026 1.00 78.88 92 ILE A O 1
ATOM 714 N N . MET A 1 93 ? -4.837 10.324 15.652 1.00 82.00 93 MET A N 1
ATOM 715 C CA . MET A 1 93 ? -3.945 11.493 15.693 1.00 82.00 93 MET A CA 1
ATOM 716 C C . MET A 1 93 ? -2.466 11.114 15.903 1.00 82.00 93 MET A C 1
ATOM 718 O O . MET A 1 93 ? -1.645 11.436 15.043 1.00 82.00 93 MET A O 1
ATOM 722 N N . PRO A 1 94 ? -2.086 10.399 16.980 1.00 83.75 94 PRO A N 1
ATOM 723 C CA . PRO A 1 94 ? -0.689 10.018 17.185 1.00 83.75 94 PRO A CA 1
ATOM 724 C C . PRO A 1 94 ? -0.199 8.980 16.170 1.00 83.75 94 PRO A C 1
ATOM 726 O O . PRO A 1 94 ? 0.973 9.017 15.810 1.00 83.75 94 PRO A O 1
ATOM 729 N N . SER A 1 95 ? -1.068 8.108 15.643 1.00 84.62 95 SER A N 1
ATOM 730 C CA . SER A 1 95 ? -0.696 7.193 14.554 1.00 84.62 95 SER A CA 1
ATOM 731 C C . SER A 1 95 ? -0.296 7.953 13.281 1.00 84.62 95 SER A C 1
ATOM 733 O O . SER A 1 95 ? 0.722 7.636 12.663 1.00 84.62 95 SER A O 1
ATOM 735 N N . LEU A 1 96 ? -1.034 9.013 12.935 1.00 85.94 96 LEU A N 1
ATOM 736 C CA . LEU A 1 96 ? -0.739 9.863 11.783 1.00 85.94 96 LEU A CA 1
ATOM 737 C C . LEU A 1 96 ? 0.545 10.685 11.980 1.00 85.94 96 LEU A C 1
ATOM 739 O O . LEU A 1 9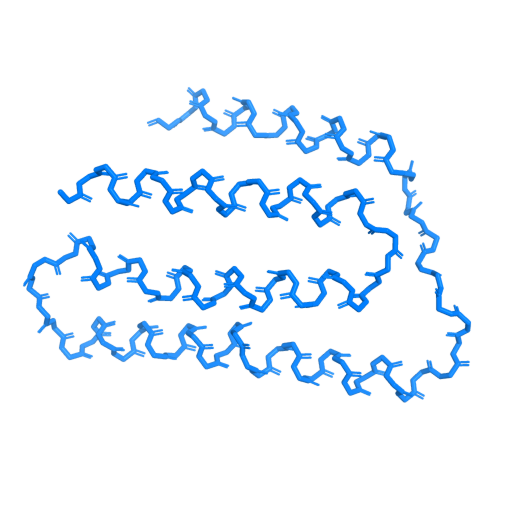6 ? 1.353 10.781 11.058 1.00 85.94 96 LEU A O 1
ATOM 743 N N . ILE A 1 97 ? 0.762 11.235 13.182 1.00 88.69 97 ILE A N 1
ATOM 744 C CA . ILE A 1 97 ? 1.983 11.986 13.524 1.00 88.69 97 ILE A CA 1
ATOM 745 C C . ILE A 1 97 ? 3.212 11.073 13.469 1.00 88.69 97 ILE A C 1
ATOM 747 O O . ILE A 1 97 ? 4.221 11.440 12.869 1.00 88.69 97 ILE A O 1
ATOM 751 N N . LEU A 1 98 ? 3.129 9.866 14.037 1.00 88.62 98 LEU A N 1
ATOM 752 C CA . LEU A 1 98 ? 4.209 8.881 13.951 1.00 88.62 98 LEU A CA 1
ATOM 753 C C . LEU A 1 98 ? 4.492 8.488 12.498 1.00 88.62 98 LEU A C 1
ATOM 755 O O . LEU A 1 98 ? 5.655 8.422 12.107 1.00 88.62 98 LEU A O 1
ATOM 759 N N . GLY A 1 99 ? 3.450 8.299 11.681 1.00 87.25 99 GLY A N 1
ATOM 760 C CA . GLY A 1 99 ? 3.593 8.060 10.244 1.00 87.25 99 GLY A CA 1
ATOM 761 C C . GLY A 1 99 ? 4.288 9.210 9.509 1.00 87.25 99 GLY A C 1
ATOM 762 O O . GLY A 1 99 ? 5.171 8.967 8.684 1.00 87.25 99 GLY A O 1
ATOM 763 N N . ALA A 1 100 ? 3.951 10.460 9.845 1.00 89.75 100 ALA A N 1
ATOM 764 C CA . ALA A 1 100 ? 4.600 11.658 9.312 1.00 89.75 100 ALA A CA 1
ATOM 765 C C . ALA A 1 100 ? 6.088 11.706 9.665 1.00 89.75 100 ALA A C 1
ATOM 767 O O . ALA A 1 100 ? 6.924 11.850 8.776 1.00 89.75 100 ALA A O 1
ATOM 768 N N . ILE A 1 101 ? 6.426 11.519 10.943 1.00 92.50 101 ILE A N 1
ATOM 769 C CA . ILE A 1 101 ? 7.814 11.522 11.420 1.00 92.50 101 ILE A CA 1
ATOM 770 C C . ILE A 1 101 ? 8.612 10.397 10.756 1.00 92.50 101 ILE A C 1
ATOM 772 O O . ILE A 1 101 ? 9.699 10.648 10.243 1.00 92.50 101 ILE A O 1
ATOM 776 N N . ALA A 1 102 ? 8.065 9.179 10.711 1.00 88.62 102 ALA A N 1
ATOM 777 C CA . ALA A 1 102 ? 8.719 8.033 10.084 1.00 88.62 102 ALA A CA 1
ATOM 778 C C . ALA A 1 102 ? 8.968 8.257 8.586 1.00 88.62 102 ALA A C 1
ATOM 780 O O . ALA A 1 102 ? 10.031 7.908 8.082 1.00 88.62 102 ALA A O 1
ATOM 781 N N . THR A 1 103 ? 8.016 8.876 7.885 1.00 88.12 103 THR A N 1
ATOM 782 C CA . THR A 1 103 ? 8.154 9.192 6.457 1.00 88.12 103 THR A CA 1
ATOM 783 C C . THR A 1 103 ? 9.224 10.253 6.222 1.00 88.12 103 THR A C 1
ATOM 785 O O . THR A 1 103 ? 10.086 10.068 5.367 1.00 88.12 103 THR A O 1
ATOM 788 N N . THR A 1 104 ? 9.216 11.338 7.001 1.00 89.31 104 THR A N 1
ATOM 789 C CA . THR A 1 104 ? 10.257 12.374 6.935 1.00 89.31 104 THR A CA 1
ATOM 790 C C . THR A 1 104 ? 11.631 11.783 7.223 1.00 89.31 104 THR A C 1
ATOM 792 O O . THR A 1 104 ? 12.585 12.078 6.512 1.00 89.31 104 THR A O 1
ATOM 795 N N . PHE A 1 105 ? 11.727 10.906 8.224 1.00 91.88 105 PHE A N 1
ATOM 796 C CA . PHE A 1 105 ? 12.962 10.202 8.534 1.00 91.88 105 PHE A CA 1
ATOM 797 C C . PHE A 1 105 ? 13.407 9.337 7.351 1.00 91.88 105 PHE A C 1
ATOM 799 O O . PHE A 1 105 ? 14.518 9.508 6.878 1.00 91.88 105 PHE A O 1
ATOM 806 N N . ALA A 1 106 ? 12.538 8.487 6.795 1.00 87.38 106 ALA A N 1
ATOM 807 C CA . ALA A 1 106 ? 12.874 7.645 5.643 1.00 87.38 106 ALA A CA 1
ATOM 808 C C . ALA A 1 106 ? 13.391 8.454 4.436 1.00 87.38 106 ALA A C 1
ATOM 810 O O . ALA A 1 106 ? 14.370 8.056 3.809 1.00 87.38 106 ALA A O 1
ATOM 811 N N . LEU A 1 107 ? 12.778 9.607 4.148 1.00 87.00 107 LEU A N 1
ATOM 812 C CA . LEU A 1 107 ? 13.197 10.493 3.057 1.00 87.00 107 LEU A CA 1
ATOM 813 C C . LEU A 1 107 ? 14.536 11.200 3.316 1.00 87.00 107 LEU A C 1
ATOM 815 O O . LEU A 1 107 ? 15.214 11.544 2.360 1.00 87.00 107 LEU A O 1
ATOM 819 N N . LEU A 1 108 ? 14.937 11.406 4.575 1.00 89.44 108 LEU A N 1
ATOM 820 C CA . LEU A 1 108 ? 16.257 11.963 4.904 1.00 89.44 108 LEU A CA 1
ATOM 821 C C . LEU A 1 108 ? 17.406 10.977 4.635 1.00 89.44 108 LEU A C 1
ATOM 823 O O . LEU A 1 108 ? 18.541 11.413 4.463 1.00 89.44 108 LEU A O 1
ATOM 827 N N . PHE A 1 109 ? 17.126 9.669 4.620 1.00 77.25 109 PHE A N 1
ATOM 828 C CA . PHE A 1 109 ? 18.123 8.607 4.408 1.00 77.25 109 PHE A CA 1
ATOM 829 C C . PHE A 1 109 ? 18.068 7.968 3.009 1.00 77.25 109 PHE A C 1
ATOM 831 O O . PHE A 1 109 ? 18.790 6.999 2.773 1.00 77.25 109 PHE A O 1
ATOM 838 N N . THR A 1 110 ? 17.214 8.470 2.110 1.00 67.00 110 THR A N 1
ATOM 839 C CA . THR A 1 110 ? 17.068 7.983 0.724 1.00 67.00 110 THR A CA 1
ATOM 840 C C . THR A 1 110 ? 17.782 8.914 -0.245 1.00 67.00 110 THR A C 1
ATOM 842 O O . THR A 1 110 ? 18.473 8.393 -1.147 1.00 67.00 110 THR A O 1
#

pLDDT: mean 80.59, std 8.98, range [54.22, 92.5]

Radius of gyration: 16.25 Å; chains: 1; bounding box: 37×27×40 Å